Protein AF-0000000079858120 (afdb_homodimer)

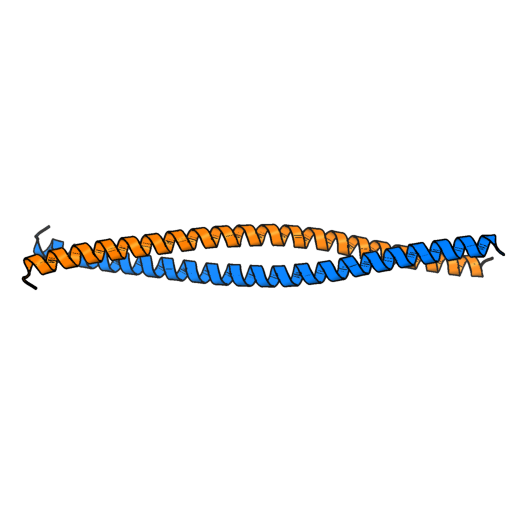Sequence (154 aa):
MLENDNILNGLTSKVNELLNKYDEMCKENERLRNELVSVKAQNEAKSNQIERLEADLKDKNIESDDVIKKIEAVLGKMLENDNILNGLTSKVNELLNKYDEMCKENERLRNELVSVKAQNEAKSNQIERLEADLKDKNIESDDVIKKIEAVLGK

Foldseek 3Di:
DVVVVVVVVVVVVVVVVVVVVVVVVVVVVVVVVVVVVVVVVVVVVVVVVVVVVVVVVVVVVVVVVVVVVVVCVVVVD/DVVVVVVVVVVVVVVVVVVVVVVVVVVVVVVVVVVVVVVVVVVVVVVVVVVVVVVVVVVVVVVVVVVVVVVCVVVVD

Structure (mmCIF, N/CA/C/O backbone):
data_AF-0000000079858120-model_v1
#
loop_
_entity.id
_entity.type
_entity.pdbx_description
1 polymer 'ABC transporter'
#
loop_
_atom_site.group_PDB
_atom_site.id
_atom_site.type_symbol
_atom_site.label_atom_id
_atom_site.label_alt_id
_atom_site.label_comp_id
_atom_site.label_asym_id
_atom_site.label_entity_id
_atom_site.label_seq_id
_atom_site.pdbx_PDB_ins_code
_atom_site.Cartn_x
_atom_site.Cartn_y
_atom_site.Cartn_z
_atom_site.occupancy
_atom_site.B_iso_or_equiv
_atom_site.auth_seq_id
_atom_site.auth_comp_id
_atom_site.auth_asym_id
_atom_site.auth_atom_id
_atom_site.pdbx_PDB_model_num
ATOM 1 N N . MET A 1 1 ? 1.306 -57.719 -20.203 1 60.94 1 MET A N 1
ATOM 2 C CA . MET A 1 1 ? 0.08 -57 -19.906 1 60.94 1 MET A CA 1
ATOM 3 C C . MET A 1 1 ? 0.164 -56.312 -18.547 1 60.94 1 MET A C 1
ATOM 5 O O . MET A 1 1 ? -0.113 -55.094 -18.438 1 60.94 1 MET A O 1
ATOM 9 N N . LEU A 1 2 ? 0.708 -57 -17.516 1 69.62 2 LEU A N 1
ATOM 10 C CA . LEU A 1 2 ? 0.817 -56.5 -16.156 1 69.62 2 LEU A CA 1
ATOM 11 C C . LEU A 1 2 ? 1.847 -55.375 -16.078 1 69.62 2 LEU A C 1
ATOM 13 O O . LEU A 1 2 ? 1.619 -54.375 -15.398 1 69.62 2 LEU A O 1
ATOM 17 N N . GLU A 1 3 ? 2.9 -55.5 -16.875 1 72.44 3 GLU A N 1
ATOM 18 C CA . GLU A 1 3 ? 3.971 -54.5 -16.859 1 72.44 3 GLU A CA 1
ATOM 19 C C . GLU A 1 3 ? 3.514 -53.188 -17.469 1 72.44 3 GLU A C 1
ATOM 21 O O . GLU A 1 3 ? 3.844 -52.094 -16.953 1 72.44 3 GLU A O 1
ATOM 26 N N . ASN A 1 4 ? 2.596 -53.406 -18.422 1 75.69 4 ASN A N 1
ATOM 27 C CA . ASN A 1 4 ? 2.057 -52.219 -19.094 1 75.69 4 ASN A CA 1
ATOM 28 C C . ASN A 1 4 ? 1.059 -51.5 -18.219 1 75.69 4 ASN A C 1
ATOM 30 O O . ASN A 1 4 ? 1.042 -50.25 -18.188 1 75.69 4 ASN A O 1
ATOM 34 N N . ASP A 1 5 ? 0.453 -52.25 -17.438 1 79.75 5 ASP A N 1
ATOM 35 C CA . ASP A 1 5 ? -0.545 -51.688 -16.547 1 79.75 5 ASP A CA 1
ATOM 36 C C . ASP A 1 5 ? 0.119 -50.875 -15.422 1 79.75 5 ASP A C 1
ATOM 38 O O . ASP A 1 5 ? -0.381 -49.812 -15.023 1 79.75 5 ASP A O 1
ATOM 42 N N . ASN A 1 6 ? 1.278 -51.375 -14.938 1 84.69 6 ASN A N 1
ATOM 43 C CA . ASN A 1 6 ? 2.025 -50.688 -13.883 1 84.69 6 ASN A CA 1
ATOM 44 C C . ASN A 1 6 ? 2.609 -49.375 -14.359 1 84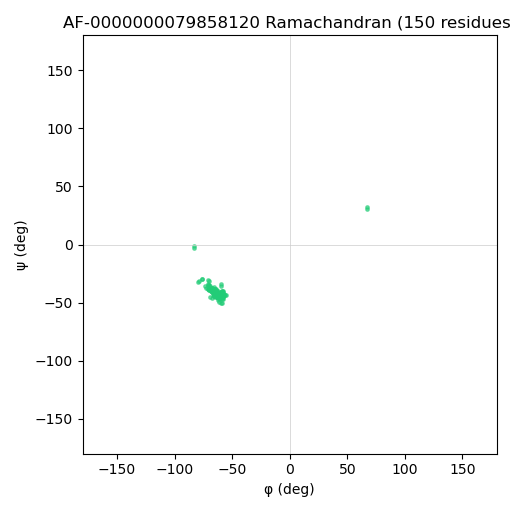.69 6 ASN A C 1
ATOM 46 O O . ASN A 1 6 ? 2.594 -48.375 -13.625 1 84.69 6 ASN A O 1
ATOM 50 N N . ILE A 1 7 ? 3.037 -49.438 -15.625 1 85 7 ILE A N 1
ATOM 51 C CA . ILE A 1 7 ? 3.613 -48.219 -16.219 1 85 7 ILE A CA 1
ATOM 52 C C . ILE A 1 7 ? 2.523 -47.188 -16.422 1 85 7 ILE A C 1
ATOM 54 O O . ILE A 1 7 ? 2.709 -46 -16.094 1 85 7 ILE A O 1
ATOM 58 N N . LEU A 1 8 ? 1.405 -47.656 -16.953 1 85.62 8 LEU A N 1
ATOM 59 C CA . LEU A 1 8 ? 0.283 -46.75 -17.219 1 85.62 8 LEU A CA 1
ATOM 60 C C . LEU A 1 8 ? -0.258 -46.156 -15.93 1 85.62 8 LEU A C 1
ATOM 62 O O . LEU A 1 8 ? -0.59 -44.969 -15.875 1 85.62 8 LEU A O 1
ATOM 66 N N . ASN A 1 9 ? -0.367 -46.969 -14.867 1 89.06 9 ASN A N 1
ATOM 67 C CA . ASN A 1 9 ? -0.813 -46.5 -13.562 1 89.06 9 ASN A CA 1
ATOM 68 C C . ASN A 1 9 ? 0.15 -45.469 -12.977 1 89.06 9 ASN A C 1
ATOM 70 O O . ASN A 1 9 ? -0.279 -44.5 -12.375 1 89.06 9 ASN A O 1
ATOM 74 N N . GLY A 1 10 ? 1.403 -45.781 -13.133 1 92.12 10 GLY A N 1
ATOM 75 C CA . GLY A 1 10 ? 2.42 -44.812 -12.703 1 92.12 10 GLY A CA 1
ATOM 76 C C . GLY A 1 10 ? 2.336 -43.5 -13.422 1 92.12 10 GLY A C 1
ATOM 77 O O . GLY A 1 10 ? 2.389 -42.438 -12.781 1 92.12 10 GLY A O 1
ATOM 78 N N . LEU A 1 11 ? 2.225 -43.562 -14.68 1 90.25 11 LEU A N 1
ATOM 79 C CA . LEU A 1 11 ? 2.08 -42.375 -15.5 1 90.25 11 LEU A CA 1
ATOM 80 C C . LEU A 1 11 ? 0.839 -41.562 -15.094 1 90.25 11 LEU A C 1
ATOM 82 O O . LEU A 1 11 ? 0.908 -40.344 -14.898 1 90.25 11 LEU A O 1
ATOM 86 N N . THR A 1 12 ? -0.287 -42.281 -15.008 1 92.31 12 THR A N 1
ATOM 87 C CA . THR A 1 12 ? -1.548 -41.656 -14.602 1 92.31 12 THR A CA 1
ATOM 88 C C . THR A 1 12 ? -1.401 -40.969 -13.25 1 92.31 12 THR A C 1
ATOM 90 O O . THR A 1 12 ? -1.861 -39.844 -13.078 1 92.31 12 THR A O 1
ATOM 93 N N . SER A 1 13 ? -0.748 -41.594 -12.297 1 96.31 13 SER A N 1
ATOM 94 C CA . SER A 1 13 ? -0.521 -41.031 -10.969 1 96.31 13 SER A CA 1
ATOM 95 C C . SER A 1 13 ? 0.31 -39.75 -11.039 1 96.31 13 SER A C 1
ATOM 97 O O . SER A 1 13 ? -0.016 -38.75 -10.398 1 96.31 13 SER A O 1
ATOM 99 N N . LYS A 1 14 ? 1.365 -39.75 -11.828 1 96.19 14 LYS A N 1
ATOM 100 C CA . LYS A 1 14 ? 2.258 -38.625 -11.969 1 96.19 14 LYS A CA 1
ATOM 101 C C . LYS A 1 14 ? 1.544 -37.438 -12.633 1 96.19 14 LYS A C 1
ATOM 103 O O . LYS A 1 14 ? 1.728 -36.281 -12.227 1 96.19 14 LYS A O 1
ATOM 108 N N . VAL A 1 15 ? 0.732 -37.719 -13.617 1 96.12 15 VAL A N 1
ATOM 109 C CA . VAL A 1 15 ? -0.053 -36.688 -14.297 1 96.12 15 VAL A CA 1
ATOM 110 C C . VAL A 1 15 ? -1.049 -36.094 -13.32 1 96.12 15 VAL A C 1
ATOM 112 O O . VAL A 1 15 ? -1.206 -34.875 -13.273 1 96.12 15 VAL A O 1
ATOM 115 N N . ASN A 1 16 ? -1.724 -36.906 -12.57 1 97.19 16 ASN A N 1
ATOM 116 C CA . ASN A 1 16 ? -2.658 -36.438 -11.555 1 97.19 16 ASN A CA 1
ATOM 117 C C . ASN A 1 16 ? -1.964 -35.531 -10.539 1 97.19 16 ASN A C 1
ATOM 119 O O . ASN A 1 16 ? -2.512 -34.5 -10.141 1 97.19 16 ASN A O 1
ATOM 123 N N . GLU A 1 17 ? -0.743 -35.906 -10.141 1 97.94 17 GLU A N 1
ATOM 124 C CA . GLU A 1 17 ? 0.05 -35.062 -9.234 1 97.94 17 GLU A CA 1
ATOM 125 C C . GLU A 1 17 ? 0.36 -33.719 -9.844 1 97.94 17 GLU A C 1
ATOM 127 O O . GLU A 1 17 ? 0.237 -32.688 -9.172 1 97.94 17 GLU A O 1
ATOM 132 N N . LEU A 1 18 ? 0.756 -33.719 -11.055 1 97.69 18 LEU A N 1
ATOM 133 C CA . LEU A 1 18 ? 1.068 -32.469 -11.766 1 97.69 18 LEU A CA 1
ATOM 134 C C . LEU A 1 18 ? -0.165 -31.578 -11.875 1 97.69 18 LEU A C 1
ATOM 136 O O . LEU A 1 18 ? -0.078 -30.359 -11.688 1 97.69 18 LEU A O 1
ATOM 140 N N . LEU A 1 19 ? -1.295 -32.125 -12.188 1 98.25 19 LEU A N 1
ATOM 141 C CA . LEU A 1 19 ? -2.555 -31.406 -12.289 1 98.25 19 LEU A CA 1
ATOM 142 C C . LEU A 1 19 ? -2.918 -30.766 -10.961 1 98.25 19 LEU A C 1
ATOM 144 O O . LEU A 1 19 ? -3.375 -29.609 -10.922 1 98.25 19 LEU A O 1
ATOM 148 N N . ASN A 1 20 ? -2.727 -31.484 -9.914 1 98.31 20 ASN A N 1
ATOM 149 C CA . ASN A 1 20 ? -2.992 -30.953 -8.578 1 98.31 20 ASN A CA 1
ATOM 150 C C . ASN A 1 20 ? -2.08 -29.781 -8.258 1 98.31 20 ASN A C 1
ATOM 152 O O . ASN A 1 20 ? -2.537 -28.75 -7.734 1 98.31 20 ASN A O 1
ATOM 156 N N . LYS A 1 21 ? -0.835 -29.938 -8.594 1 98.12 21 LYS A N 1
ATOM 157 C CA . LYS A 1 21 ? 0.127 -28.859 -8.359 1 98.12 21 LYS A CA 1
ATOM 158 C C . LYS A 1 21 ? -0.225 -27.625 -9.18 1 98.12 21 LYS A C 1
ATOM 160 O O . LYS A 1 21 ? -0.141 -26.5 -8.68 1 98.12 21 LYS A O 1
ATOM 165 N N . TYR A 1 22 ? -0.602 -27.891 -10.328 1 98.25 22 TYR A N 1
ATOM 166 C CA . TYR A 1 22 ? -1.021 -26.797 -11.195 1 98.25 22 TYR A CA 1
ATOM 167 C C . TYR A 1 22 ? -2.236 -26.078 -10.625 1 98.25 22 TYR A C 1
ATOM 169 O O . TYR A 1 22 ? -2.27 -24.844 -10.57 1 98.25 22 TYR A O 1
ATOM 177 N N . ASP A 1 23 ? -3.193 -26.828 -10.234 1 98.31 23 ASP A N 1
ATOM 178 C CA . ASP A 1 23 ? -4.398 -26.266 -9.625 1 98.31 23 ASP A CA 1
ATOM 179 C C . ASP A 1 23 ? -4.059 -25.438 -8.391 1 98.31 23 ASP A C 1
ATOM 181 O O . ASP A 1 23 ? -4.605 -24.344 -8.195 1 98.31 23 ASP A O 1
ATOM 185 N N . GLU A 1 24 ? -3.16 -25.938 -7.566 1 98.25 24 GLU A N 1
ATOM 186 C CA . GLU A 1 24 ? -2.703 -25.219 -6.383 1 98.25 24 GLU A CA 1
ATOM 187 C C . GLU A 1 24 ? -2.07 -23.875 -6.762 1 98.25 24 GLU A C 1
ATOM 189 O O . GLU A 1 24 ? -2.316 -22.859 -6.109 1 98.25 24 GLU A O 1
ATOM 194 N N . MET A 1 25 ? -1.306 -23.891 -7.816 1 98.19 25 MET A N 1
ATOM 195 C CA . MET A 1 25 ? -0.65 -22.672 -8.281 1 98.19 25 MET A CA 1
ATOM 196 C C . MET A 1 25 ? -1.674 -21.656 -8.805 1 98.19 25 MET A C 1
ATOM 198 O O . MET A 1 25 ? -1.533 -20.453 -8.594 1 98.19 25 MET A O 1
ATOM 202 N N . CYS A 1 26 ? -2.674 -22.156 -9.453 1 98.44 26 CYS A N 1
ATOM 203 C CA . CYS A 1 26 ? -3.744 -21.312 -9.945 1 98.44 26 CYS A CA 1
ATOM 204 C C . CYS A 1 26 ? -4.48 -20.625 -8.797 1 98.44 26 CYS A C 1
ATOM 206 O O . CYS A 1 26 ? -4.723 -19.422 -8.836 1 98.44 26 CYS A O 1
ATOM 208 N N . LYS A 1 27 ? -4.75 -21.375 -7.785 1 98.56 27 LYS A N 1
ATOM 209 C CA . LYS A 1 27 ? -5.441 -20.844 -6.617 1 98.56 27 LYS A CA 1
ATOM 210 C C . LYS A 1 27 ? -4.586 -19.812 -5.898 1 98.56 27 LYS A C 1
ATOM 212 O O . LYS A 1 27 ? -5.086 -18.766 -5.488 1 98.56 27 LYS A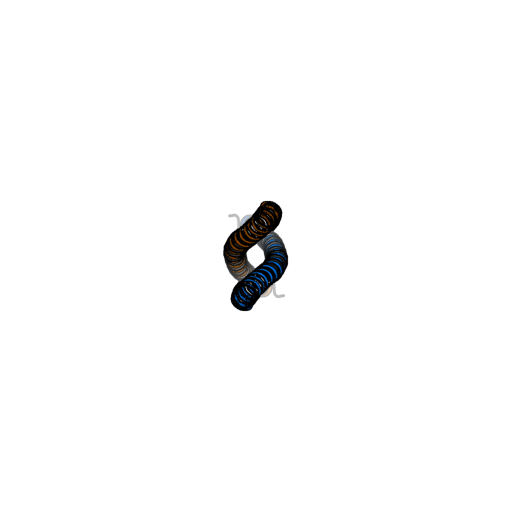 O 1
ATOM 217 N N . GLU A 1 28 ? -3.328 -20.141 -5.793 1 98.5 28 GLU A N 1
ATOM 218 C CA . GLU A 1 28 ? -2.404 -19.219 -5.152 1 98.5 28 GLU A CA 1
ATOM 219 C C . GLU A 1 28 ? -2.27 -17.922 -5.961 1 98.5 28 GLU A C 1
ATOM 221 O O . GLU A 1 28 ? -2.248 -16.828 -5.395 1 98.5 28 GLU A O 1
ATOM 226 N N . ASN A 1 29 ? -2.193 -18.125 -7.191 1 98.5 29 ASN A N 1
ATOM 227 C CA . ASN A 1 29 ? -2.135 -16.984 -8.094 1 98.5 29 ASN A CA 1
ATOM 228 C C . ASN A 1 29 ? -3.35 -16.078 -7.934 1 98.5 29 ASN A C 1
ATOM 230 O O . ASN A 1 29 ? -3.211 -14.852 -7.844 1 98.5 29 ASN A O 1
ATOM 234 N N . GLU A 1 30 ? -4.461 -16.625 -7.867 1 98.44 30 GLU A N 1
ATOM 235 C CA . GLU A 1 30 ? -5.695 -15.875 -7.676 1 98.44 30 GLU A CA 1
ATOM 236 C C . GLU A 1 30 ? -5.711 -15.172 -6.32 1 98.44 30 GLU A C 1
ATOM 238 O O . GLU A 1 30 ? -6.125 -14.016 -6.223 1 98.44 30 GLU A O 1
ATOM 243 N N . ARG A 1 31 ? -5.289 -15.82 -5.301 1 98.75 31 ARG A N 1
ATOM 244 C CA . ARG A 1 31 ? -5.203 -15.25 -3.959 1 98.75 31 ARG A CA 1
ATOM 245 C C . ARG A 1 31 ? -4.258 -14.055 -3.932 1 98.75 31 ARG A C 1
ATOM 247 O O . ARG A 1 31 ? -4.598 -13 -3.4 1 98.75 31 ARG A O 1
ATOM 254 N N . LEU A 1 32 ? -3.111 -14.18 -4.531 1 98.69 32 LEU A N 1
ATOM 255 C CA . LEU A 1 32 ? -2.098 -13.133 -4.574 1 98.69 32 LEU A CA 1
ATOM 256 C C . LEU A 1 32 ? -2.6 -11.922 -5.352 1 98.69 32 LEU A C 1
ATOM 258 O O . LEU A 1 32 ? -2.385 -10.781 -4.938 1 98.69 32 LEU A O 1
ATOM 262 N N . ARG A 1 33 ? -3.244 -12.219 -6.449 1 98.81 33 ARG A N 1
ATOM 263 C CA . ARG A 1 33 ? -3.799 -11.133 -7.25 1 98.81 33 ARG A CA 1
ATOM 264 C C . ARG A 1 33 ? -4.824 -10.328 -6.453 1 98.81 33 ARG A C 1
ATOM 266 O O . ARG A 1 33 ? -4.797 -9.102 -6.461 1 98.81 33 ARG A O 1
ATOM 273 N N . ASN A 1 34 ? -5.695 -11.008 -5.742 1 98.75 34 ASN A N 1
ATOM 274 C CA . ASN A 1 34 ? -6.715 -10.359 -4.926 1 98.75 34 ASN A CA 1
ATOM 275 C C . ASN A 1 34 ? -6.098 -9.539 -3.799 1 98.75 34 ASN A C 1
ATOM 277 O O . ASN A 1 34 ? -6.512 -8.406 -3.549 1 98.75 34 ASN A O 1
ATOM 281 N N . GLU A 1 35 ? -5.133 -10.086 -3.189 1 98.81 35 GLU A N 1
ATOM 282 C CA . GLU A 1 35 ? -4.445 -9.367 -2.119 1 98.81 35 GLU A CA 1
ATOM 283 C C . GLU A 1 35 ? -3.713 -8.141 -2.656 1 98.81 35 GLU A C 1
ATOM 285 O O . GLU A 1 35 ? -3.754 -7.07 -2.045 1 98.81 35 GLU A O 1
ATOM 290 N N . LEU A 1 36 ? -3.07 -8.32 -3.752 1 98.81 36 LEU A N 1
ATOM 291 C CA . LEU A 1 36 ? -2.342 -7.223 -4.383 1 98.81 36 LEU A CA 1
ATOM 292 C C . LEU A 1 36 ? -3.279 -6.066 -4.715 1 98.81 36 LEU A C 1
ATOM 294 O O . LEU A 1 36 ? -2.955 -4.902 -4.461 1 98.81 36 LEU A O 1
ATOM 298 N N . VAL A 1 37 ? -4.406 -6.406 -5.277 1 98.75 37 VAL A N 1
ATOM 299 C CA . VAL A 1 37 ? -5.406 -5.395 -5.598 1 98.75 37 VAL A CA 1
ATOM 300 C C . VAL A 1 37 ? -5.812 -4.645 -4.332 1 98.75 37 VAL A C 1
ATOM 302 O O . VAL A 1 37 ? -5.875 -3.412 -4.324 1 98.75 37 VAL A O 1
ATOM 305 N N . SER A 1 38 ? -6.043 -5.359 -3.271 1 98.75 38 SER A N 1
ATOM 306 C CA . SER A 1 38 ? -6.445 -4.766 -2.002 1 98.75 38 SER A CA 1
ATOM 307 C C . SER A 1 38 ? -5.355 -3.857 -1.442 1 98.75 38 SER A C 1
ATOM 309 O O . SER A 1 38 ? -5.637 -2.734 -1.017 1 98.75 38 SER A O 1
ATOM 311 N N . VAL A 1 39 ? -4.164 -4.266 -1.46 1 98.81 39 VAL A N 1
ATOM 312 C CA . VAL A 1 39 ? -3.057 -3.51 -0.888 1 98.81 39 VAL A CA 1
ATOM 313 C C . VAL A 1 39 ? -2.773 -2.279 -1.746 1 98.81 39 VAL A C 1
ATOM 315 O O . VAL A 1 39 ? -2.445 -1.211 -1.222 1 98.81 39 VAL A O 1
ATOM 318 N N . LYS A 1 40 ? -2.936 -2.371 -3.006 1 98.88 40 LYS A N 1
ATOM 319 C CA . LYS A 1 40 ? -2.785 -1.22 -3.893 1 98.88 40 LYS A CA 1
ATOM 320 C C . LYS A 1 40 ? -3.863 -0.174 -3.623 1 98.88 40 LYS A C 1
ATOM 322 O O . LYS A 1 40 ? -3.588 1.028 -3.643 1 98.88 40 LYS A O 1
ATOM 327 N N . ALA A 1 41 ? -5.066 -0.597 -3.375 1 98.81 41 ALA A N 1
ATOM 328 C CA . ALA A 1 41 ? -6.16 0.311 -3.033 1 98.81 41 ALA A CA 1
ATOM 329 C C . ALA A 1 41 ? -5.871 1.048 -1.729 1 98.81 41 ALA A C 1
ATOM 331 O O . ALA A 1 41 ? -6.098 2.256 -1.629 1 98.81 41 ALA A O 1
ATOM 332 N N . GLN A 1 42 ? -5.371 0.331 -0.766 1 98.81 42 GLN A N 1
ATOM 333 C CA . GLN A 1 42 ? -4.973 0.935 0.502 1 98.81 42 GLN A CA 1
ATOM 334 C C . GLN A 1 42 ? -3.848 1.945 0.302 1 98.81 42 GLN A C 1
ATOM 336 O O . GLN A 1 42 ? -3.863 3.025 0.895 1 98.81 42 GLN A O 1
ATOM 341 N N . ASN A 1 43 ? -2.914 1.541 -0.489 1 98.81 43 ASN A N 1
ATOM 342 C CA . ASN A 1 43 ? -1.787 2.412 -0.812 1 98.81 43 ASN A CA 1
ATOM 343 C C . ASN A 1 43 ? -2.254 3.723 -1.437 1 98.81 43 ASN A C 1
ATOM 345 O O . ASN A 1 43 ? -1.771 4.797 -1.071 1 98.81 43 ASN A O 1
ATOM 349 N N . GLU A 1 44 ? -3.168 3.635 -2.309 1 98.88 44 GLU A N 1
ATOM 350 C CA . GLU A 1 44 ? -3.738 4.812 -2.951 1 98.88 44 GLU A CA 1
ATOM 351 C C . GLU A 1 44 ? -4.504 5.672 -1.948 1 98.88 44 GLU A C 1
ATOM 353 O O . GLU A 1 44 ? -4.387 6.898 -1.957 1 98.88 44 GLU A O 1
ATOM 358 N N . ALA A 1 45 ? -5.305 5.094 -1.095 1 98.81 45 ALA A N 1
ATOM 359 C CA . ALA A 1 45 ? -6.043 5.801 -0.052 1 98.81 45 ALA A CA 1
ATOM 360 C C . ALA A 1 45 ? -5.094 6.555 0.877 1 98.81 45 ALA A C 1
ATOM 362 O O . ALA A 1 45 ? -5.352 7.703 1.236 1 98.81 45 ALA A O 1
ATOM 363 N N . LYS A 1 46 ? -4.016 5.93 1.181 1 98.88 46 LYS A N 1
ATOM 364 C CA . LYS A 1 46 ? -3.045 6.562 2.066 1 98.88 46 LYS A CA 1
ATOM 365 C C . LYS A 1 46 ? -2.342 7.727 1.37 1 98.88 46 LYS A C 1
ATOM 367 O O . LYS A 1 46 ? -2.051 8.75 1.995 1 98.88 46 LYS A O 1
ATOM 372 N N . SER A 1 47 ? -2.055 7.527 0.106 1 98.88 47 SER A N 1
ATOM 373 C CA . SER A 1 47 ? -1.509 8.633 -0.673 1 98.88 47 SER A CA 1
ATOM 374 C C . SER A 1 47 ? -2.439 9.844 -0.643 1 98.88 47 SER A C 1
ATOM 376 O O . SER A 1 47 ? -1.989 10.977 -0.458 1 98.88 47 SER A O 1
ATOM 378 N N . ASN A 1 48 ? -3.723 9.648 -0.795 1 98.88 48 ASN A N 1
ATOM 379 C CA . ASN A 1 48 ? -4.719 10.711 -0.745 1 98.88 48 ASN A CA 1
ATOM 380 C C . ASN A 1 48 ? -4.766 11.367 0.631 1 98.88 48 ASN A C 1
ATOM 382 O O . ASN A 1 48 ? -4.871 12.594 0.736 1 98.88 48 ASN A O 1
ATOM 386 N N . GLN A 1 49 ? -4.684 10.578 1.615 1 98.81 49 GLN A N 1
ATOM 387 C CA . GLN A 1 49 ? -4.668 11.094 2.979 1 98.81 49 GLN A CA 1
ATOM 388 C C . GLN A 1 49 ? -3.439 11.969 3.221 1 98.81 49 GLN A C 1
ATOM 390 O O . GLN A 1 49 ? -3.539 13.023 3.846 1 98.81 49 GLN A O 1
ATOM 395 N N . ILE A 1 50 ? -2.291 11.594 2.805 1 98.88 50 ILE A N 1
ATOM 396 C CA . ILE A 1 50 ? -1.044 12.336 2.941 1 98.88 50 ILE A CA 1
ATOM 397 C C . ILE A 1 50 ? -1.176 13.695 2.256 1 98.88 50 ILE A C 1
ATOM 399 O O . ILE A 1 50 ? -0.81 14.727 2.828 1 98.88 50 ILE A O 1
ATOM 403 N N . GLU A 1 51 ? -1.7 13.609 1.074 1 98.81 51 GLU A N 1
ATOM 404 C CA . GLU A 1 51 ? -1.899 14.852 0.338 1 98.81 51 GLU A CA 1
ATOM 405 C C . GLU A 1 51 ? -2.799 15.812 1.109 1 98.81 51 GLU A C 1
ATOM 407 O O . GLU A 1 51 ? -2.521 17.016 1.179 1 98.81 51 GLU A O 1
ATOM 412 N N . ARG A 1 52 ? -3.871 15.344 1.713 1 98.75 52 ARG A N 1
ATOM 413 C CA . ARG A 1 52 ? -4.793 16.156 2.502 1 98.75 52 ARG A CA 1
ATOM 414 C C . ARG A 1 52 ? -4.105 16.719 3.734 1 98.75 52 ARG A C 1
ATOM 416 O O . ARG A 1 52 ? -4.258 17.906 4.043 1 98.75 52 ARG A O 1
ATOM 423 N N . LEU A 1 53 ? -3.371 15.922 4.391 1 98.56 53 LEU A N 1
ATOM 424 C CA . LEU A 1 53 ? -2.664 16.359 5.594 1 98.56 53 LEU A CA 1
ATOM 425 C C . LEU A 1 53 ? -1.626 17.422 5.262 1 98.56 53 LEU A C 1
ATOM 427 O O . LEU A 1 53 ? -1.466 18.391 6.004 1 98.56 53 LEU A O 1
ATOM 431 N N . GLU A 1 54 ? -0.956 17.266 4.172 1 98.69 54 GLU A N 1
ATOM 432 C CA . GLU A 1 54 ? 0.036 18.25 3.732 1 98.69 54 GLU A CA 1
ATOM 433 C C . GLU A 1 54 ? -0.621 19.578 3.373 1 98.69 54 GLU A C 1
ATOM 435 O O . GLU A 1 54 ? -0.09 20.641 3.691 1 98.69 54 GLU A O 1
ATOM 440 N N . ALA A 1 55 ? -1.755 19.484 2.746 1 98.44 55 ALA A N 1
ATOM 441 C CA . ALA A 1 55 ? -2.504 20.688 2.412 1 98.44 55 ALA A CA 1
ATOM 442 C C . ALA A 1 55 ? -2.973 21.406 3.672 1 98.44 55 ALA A C 1
ATOM 444 O O . ALA A 1 55 ? -2.871 22.641 3.77 1 98.44 55 ALA A O 1
ATOM 445 N N . ASP A 1 56 ? -3.455 20.641 4.617 1 97.12 56 ASP A N 1
ATOM 446 C CA . ASP A 1 56 ? -3.889 21.188 5.895 1 97.12 56 ASP A CA 1
ATOM 447 C C . ASP A 1 56 ? -2.732 21.875 6.617 1 97.12 56 ASP A C 1
ATOM 449 O O . ASP A 1 56 ? -2.893 22.984 7.152 1 97.12 56 ASP A O 1
ATOM 453 N N . LEU A 1 57 ? -1.624 21.297 6.586 1 96.38 57 LEU A N 1
ATOM 454 C CA . LEU A 1 57 ? -0.435 21.844 7.23 1 96.38 57 LEU A CA 1
ATOM 455 C C . LEU A 1 57 ? 0.009 23.141 6.539 1 96.38 57 LEU A C 1
ATOM 457 O O . LEU A 1 57 ? 0.348 24.109 7.207 1 96.38 57 LEU A O 1
ATOM 461 N N . LYS A 1 58 ? -0.045 23.062 5.27 1 97.12 58 LYS A N 1
ATOM 462 C CA . LYS A 1 58 ? 0.32 24.234 4.492 1 97.12 58 LYS A CA 1
ATOM 463 C C . LYS A 1 58 ? -0.629 25.406 4.777 1 97.12 58 LYS A C 1
ATOM 465 O O . LYS A 1 58 ? -0.189 26.531 4.98 1 97.12 58 LYS A O 1
ATOM 470 N N . ASP A 1 59 ? -1.916 25.172 4.832 1 95.31 59 ASP A N 1
ATOM 471 C CA . ASP A 1 59 ? -2.93 26.188 5.102 1 95.31 59 ASP A CA 1
ATOM 472 C C . ASP A 1 59 ? -2.748 26.797 6.496 1 95.31 59 ASP A C 1
ATOM 474 O O . ASP A 1 59 ? -2.846 28 6.676 1 95.31 59 ASP A O 1
ATOM 478 N N . LYS A 1 60 ? -2.428 25.938 7.426 1 92.06 60 LYS A N 1
ATOM 479 C CA . LYS A 1 60 ? -2.186 26.391 8.789 1 92.06 60 LYS A CA 1
ATOM 480 C C . LYS A 1 60 ? -0.953 27.281 8.859 1 92.06 60 LYS A C 1
ATOM 482 O O . LYS A 1 60 ? -0.941 28.281 9.594 1 92.06 60 LYS A O 1
ATOM 487 N N . ASN A 1 61 ? 0.042 26.953 8.109 1 94.5 61 ASN A N 1
ATOM 488 C CA . ASN A 1 61 ? 1.255 27.766 8.062 1 94.5 61 ASN A CA 1
ATOM 489 C C . ASN A 1 61 ? 0.996 29.141 7.438 1 94.5 61 ASN A C 1
ATOM 491 O O . ASN A 1 61 ? 1.493 30.156 7.922 1 94.5 61 ASN A O 1
ATOM 495 N N . ILE A 1 62 ? 0.192 29.156 6.402 1 96.38 62 ILE A N 1
ATOM 496 C CA . ILE A 1 62 ? -0.157 30.406 5.73 1 96.38 62 ILE A CA 1
ATOM 497 C C . ILE A 1 62 ? -0.957 31.297 6.68 1 96.38 62 ILE A C 1
ATOM 499 O O . ILE A 1 62 ? -0.675 32.5 6.805 1 96.38 62 ILE A O 1
ATOM 503 N N . GLU A 1 63 ? -1.885 30.719 7.422 1 92.31 63 GLU A N 1
ATOM 504 C CA . GLU A 1 63 ? -2.693 31.453 8.391 1 92.31 63 GLU A CA 1
ATOM 5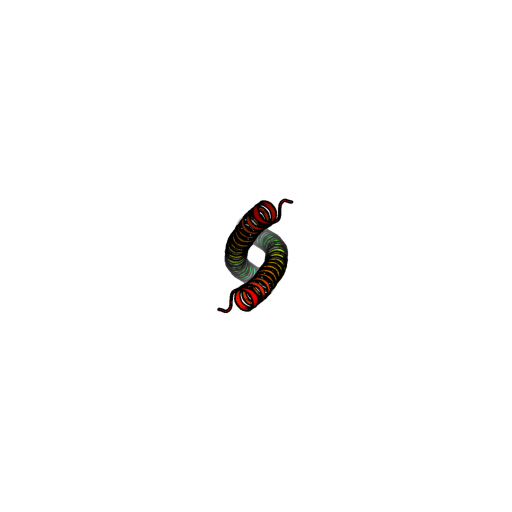05 C C . GLU A 1 63 ? -1.83 32.031 9.508 1 92.31 63 GLU A C 1
ATOM 507 O O . GLU A 1 63 ? -1.988 33.188 9.883 1 92.31 63 GLU A O 1
ATOM 512 N N . SER A 1 64 ? -0.905 31.234 9.969 1 91.12 64 SER A N 1
ATOM 513 C CA . SER A 1 64 ? 0 31.672 11.023 1 91.12 64 SER A CA 1
ATOM 514 C C . SER A 1 64 ? 0.885 32.812 10.547 1 91.12 64 SER A C 1
ATOM 516 O O . SER A 1 64 ? 1.087 33.781 11.273 1 91.12 64 SER A O 1
ATOM 518 N N . ASP A 1 65 ? 1.312 32.688 9.352 1 94.94 65 ASP A N 1
ATOM 519 C CA . ASP A 1 65 ? 2.162 33.719 8.773 1 94.94 65 ASP A CA 1
ATOM 520 C C . ASP A 1 65 ? 1.4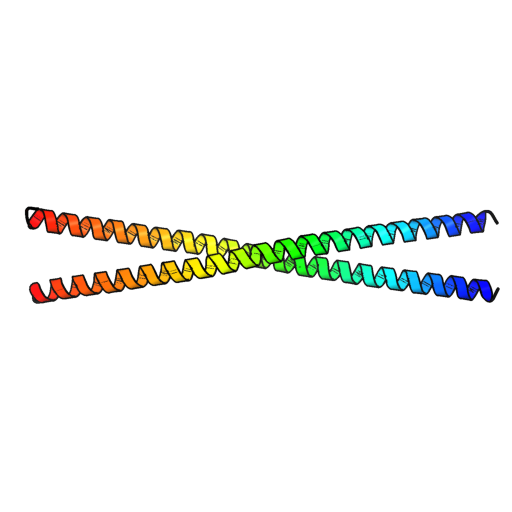02 35.062 8.633 1 94.94 65 ASP A C 1
ATOM 522 O O . ASP A 1 65 ? 1.95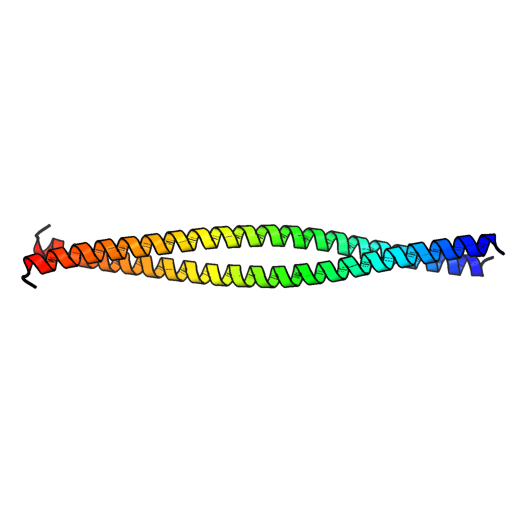3 36.125 8.891 1 94.94 65 ASP A O 1
ATOM 526 N N . ASP A 1 66 ? 0.141 35 8.281 1 95.31 66 ASP A N 1
ATOM 527 C CA . ASP A 1 66 ? -0.7 36.156 8.133 1 95.31 66 ASP A CA 1
ATOM 528 C C . ASP A 1 66 ? -0.928 36.844 9.477 1 95.31 66 ASP A C 1
ATOM 530 O O . ASP A 1 66 ? -0.872 38.094 9.562 1 95.31 66 ASP A O 1
ATOM 534 N N . VAL A 1 67 ? -1.104 36.094 10.484 1 91 67 VAL A N 1
ATOM 535 C CA . VAL A 1 67 ? -1.306 36.625 11.836 1 91 67 VAL A CA 1
ATOM 536 C C . VAL A 1 67 ? -0.024 37.281 12.328 1 91 67 VAL A C 1
ATOM 538 O O . VAL A 1 67 ? -0.066 38.375 12.891 1 91 67 VAL A O 1
ATOM 541 N N . ILE A 1 68 ? 1.104 36.656 12.016 1 93.06 68 ILE A N 1
ATOM 542 C CA . ILE A 1 68 ? 2.4 37.188 12.422 1 93.06 68 ILE A CA 1
ATOM 543 C C . ILE A 1 68 ? 2.641 38.531 11.75 1 93.06 68 ILE A C 1
ATOM 545 O O . ILE A 1 68 ? 3.033 39.5 12.398 1 93.06 68 ILE A O 1
ATOM 549 N N . LYS A 1 69 ? 2.262 38.688 10.508 1 95.44 69 LYS A N 1
ATOM 550 C CA . LYS A 1 69 ? 2.443 39.906 9.75 1 95.44 69 LYS A CA 1
ATOM 551 C C . LYS A 1 69 ? 1.574 41.031 10.32 1 95.44 69 LYS A C 1
ATOM 553 O O . LYS A 1 69 ? 2.016 42.188 10.414 1 95.44 69 LYS A O 1
ATOM 558 N N . LYS A 1 70 ? 0.417 40.719 10.727 1 92.75 70 LYS A N 1
ATOM 559 C CA . LYS A 1 70 ? -0.505 41.688 11.312 1 92.75 70 LYS A CA 1
ATOM 560 C C . LYS A 1 70 ? 0.019 42.219 12.648 1 92.75 70 LYS A C 1
ATOM 562 O O . LYS A 1 70 ? -0.005 43.406 12.906 1 92.75 70 LYS A O 1
ATOM 567 N N . ILE A 1 71 ? 0.58 41.344 13.398 1 90.06 71 ILE A N 1
ATOM 568 C CA . ILE A 1 71 ? 1.128 41.719 14.703 1 90.06 71 ILE A CA 1
ATOM 569 C C . ILE A 1 71 ? 2.375 42.562 14.516 1 90.06 71 ILE A C 1
ATOM 571 O O . ILE A 1 71 ? 2.543 43.594 15.195 1 90.06 71 ILE A O 1
ATOM 575 N N . GLU A 1 72 ? 3.135 42.219 13.562 1 94.81 72 GLU A N 1
ATOM 576 C CA . GLU A 1 72 ? 4.355 42.969 13.281 1 94.81 72 GLU A CA 1
ATOM 577 C C . GLU A 1 72 ? 4.035 44.375 12.781 1 94.81 72 GLU A C 1
ATOM 579 O O . GLU A 1 72 ? 4.715 45.344 13.148 1 94.81 72 GLU A O 1
ATOM 584 N N . ALA A 1 73 ? 3.043 44.438 11.961 1 92.94 73 ALA A N 1
ATOM 585 C CA . ALA A 1 73 ? 2.607 45.719 11.438 1 92.94 73 ALA A CA 1
ATOM 586 C C . ALA A 1 73 ? 2.176 46.656 12.562 1 92.94 73 ALA A C 1
ATOM 588 O O . ALA A 1 73 ? 2.457 47.844 12.531 1 92.94 73 ALA A O 1
ATOM 589 N N . VAL A 1 74 ? 1.574 46.156 13.609 1 89.44 74 VAL A N 1
ATOM 590 C CA . VAL A 1 74 ? 1.1 46.938 14.75 1 89.44 74 VAL A CA 1
ATOM 591 C C . VAL A 1 74 ? 2.275 47.281 15.656 1 89.44 74 VAL A C 1
ATOM 593 O O . VAL A 1 74 ? 2.328 48.375 16.203 1 89.44 74 VAL A O 1
ATOM 596 N N . LEU A 1 75 ? 3.221 46.344 15.641 1 91.06 75 LEU A N 1
ATOM 597 C CA . LEU A 1 75 ? 4.375 46.5 16.516 1 91.06 75 LEU A CA 1
ATOM 598 C C . LEU A 1 75 ? 5.418 47.406 15.859 1 91.06 75 LEU A C 1
ATOM 600 O O . LEU A 1 75 ? 6.316 47.906 16.531 1 91.06 75 LEU A O 1
ATOM 604 N N . GLY A 1 76 ? 5.16 47.844 14.711 1 88.38 76 GLY A N 1
ATOM 605 C CA . GLY A 1 76 ? 6.102 48.688 14 1 88.38 76 GLY A CA 1
ATOM 606 C C . GLY A 1 76 ? 7.383 47.969 13.609 1 88.38 76 GLY A C 1
ATOM 607 O O . GLY A 1 76 ? 8.461 48.594 13.609 1 88.38 76 GLY A O 1
ATOM 608 N N . LYS A 1 77 ? 7.27 46.75 13.352 1 73 77 LYS A N 1
ATOM 609 C CA . LYS A 1 77 ? 8.406 45.969 12.883 1 73 77 LYS A CA 1
ATOM 610 C C . LYS A 1 77 ? 8.164 45.469 11.461 1 73 77 LYS A C 1
ATOM 612 O O . LYS A 1 77 ? 7.02 45.25 11.062 1 73 77 LYS A O 1
ATOM 617 N N . MET B 1 1 ? 1.77 -50.969 -33.75 1 61.38 1 MET B N 1
ATOM 618 C CA . MET B 1 1 ? 2.959 -50.219 -33.312 1 61.38 1 MET B CA 1
ATOM 619 C C . MET B 1 1 ? 2.818 -48.75 -33.562 1 61.38 1 MET B C 1
ATOM 621 O O . MET B 1 1 ? 3.055 -47.906 -32.688 1 61.38 1 MET B O 1
ATOM 625 N N . LEU B 1 2 ? 2.283 -48.375 -34.75 1 68.12 2 LEU B N 1
ATOM 626 C CA . LEU B 1 2 ? 2.123 -46.969 -35.188 1 68.12 2 LEU B CA 1
ATOM 627 C C . LEU B 1 2 ? 1.045 -46.281 -34.344 1 68.12 2 LEU B C 1
ATOM 629 O O . LEU B 1 2 ? 1.219 -45.156 -33.938 1 68.12 2 LEU B O 1
ATOM 633 N N . GLU B 1 3 ? 0.024 -47.062 -34 1 72.44 3 GLU B N 1
ATOM 634 C CA . GLU B 1 3 ? -1.091 -46.5 -33.25 1 72.44 3 GLU B CA 1
ATOM 635 C C . GLU B 1 3 ? -0.684 -46.156 -31.812 1 72.44 3 GLU B C 1
ATOM 637 O O . GLU B 1 3 ? -1.069 -45.125 -31.266 1 72.44 3 GLU B O 1
ATOM 642 N N . ASN B 1 4 ? 0.272 -47 -31.375 1 75.88 4 ASN B N 1
ATOM 643 C CA . ASN B 1 4 ? 0.773 -46.812 -30.016 1 75.88 4 ASN B CA 1
ATOM 644 C C . ASN B 1 4 ? 1.719 -45.625 -29.938 1 75.88 4 ASN B C 1
ATOM 646 O O . ASN B 1 4 ? 1.676 -44.875 -28.969 1 75.88 4 ASN B O 1
ATOM 650 N N . ASP B 1 5 ? 2.344 -45.438 -31.047 1 80.19 5 ASP B N 1
ATOM 651 C CA . ASP B 1 5 ? 3.297 -44.344 -31.094 1 80.19 5 ASP B CA 1
ATOM 652 C C . ASP B 1 5 ? 2.576 -43 -31.141 1 80.19 5 ASP B C 1
ATOM 654 O O . ASP B 1 5 ? 3.023 -42 -30.516 1 80.19 5 ASP B O 1
ATOM 658 N N . ASN B 1 6 ? 1.445 -42.969 -31.828 1 84.62 6 ASN B N 1
ATOM 659 C CA . ASN B 1 6 ? 0.649 -41.75 -31.938 1 84.62 6 ASN B CA 1
ATOM 660 C C . ASN B 1 6 ? 0.023 -41.344 -30.609 1 84.62 6 ASN B C 1
ATOM 662 O O . ASN B 1 6 ? -0.016 -40.156 -30.266 1 84.62 6 ASN B O 1
ATOM 666 N N . ILE B 1 7 ? -0.392 -42.406 -29.906 1 85.31 7 ILE B N 1
ATOM 667 C CA . ILE B 1 7 ? -1.006 -42.188 -28.609 1 85.31 7 ILE B CA 1
ATOM 668 C C . ILE B 1 7 ? 0.045 -41.656 -27.625 1 85.31 7 ILE B C 1
ATOM 670 O O . ILE B 1 7 ? -0.196 -40.688 -26.906 1 85.31 7 ILE B O 1
ATOM 674 N N . LEU B 1 8 ? 1.185 -42.344 -27.672 1 85.75 8 LEU B N 1
ATOM 675 C CA . LEU B 1 8 ? 2.273 -41.969 -26.781 1 85.75 8 LEU B CA 1
ATOM 676 C C . LEU B 1 8 ? 2.766 -40.531 -27.078 1 85.75 8 LEU B C 1
ATOM 678 O O . LEU B 1 8 ? 3.039 -39.781 -26.156 1 85.75 8 LEU B O 1
ATOM 682 N N . ASN B 1 9 ? 2.893 -40.188 -28.344 1 89 9 ASN B N 1
ATOM 683 C CA . ASN B 1 9 ? 3.297 -38.844 -28.75 1 89 9 ASN B CA 1
ATOM 684 C C . ASN B 1 9 ? 2.281 -37.781 -28.312 1 89 9 ASN B C 1
ATOM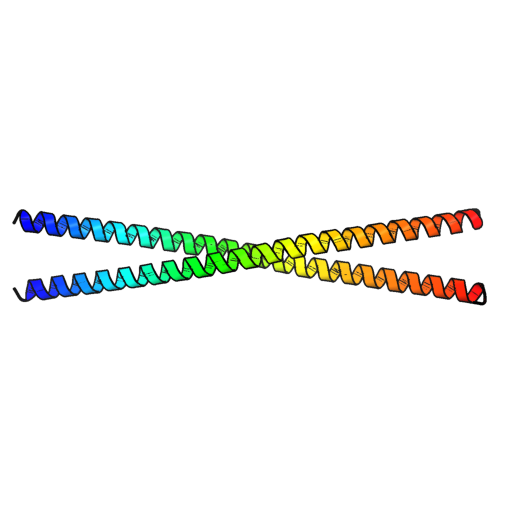 686 O O . ASN B 1 9 ? 2.656 -36.688 -27.891 1 89 9 ASN B O 1
ATOM 690 N N . GLY B 1 10 ? 1.056 -38.156 -28.484 1 92.25 10 GLY B N 1
ATOM 691 C CA . GLY B 1 10 ? -0.007 -37.25 -28.016 1 92.25 10 GLY B CA 1
ATOM 692 C C . GLY B 1 10 ? 0.03 -37.031 -26.516 1 92.25 10 GLY B C 1
ATOM 693 O O . GLY B 1 10 ? -0.083 -35.875 -26.062 1 92.25 10 GLY B O 1
ATOM 694 N N . LEU B 1 11 ? 0.167 -38.062 -25.812 1 90.31 11 LEU B N 1
ATOM 695 C CA . LEU B 1 11 ? 0.276 -38 -24.359 1 90.31 11 LEU B CA 1
ATOM 696 C C . LEU B 1 11 ? 1.475 -37.156 -23.953 1 90.31 11 LEU B C 1
ATOM 698 O O . LEU B 1 11 ? 1.35 -36.25 -23.109 1 90.31 11 LEU B O 1
ATOM 702 N N . THR B 1 12 ? 2.625 -37.469 -24.547 1 92.5 12 THR B N 1
ATOM 703 C CA . THR B 1 12 ? 3.852 -36.719 -24.281 1 92.5 12 THR B CA 1
ATOM 704 C C . THR B 1 12 ? 3.652 -35.219 -24.547 1 92.5 12 THR B C 1
ATOM 706 O O . THR B 1 12 ? 4.059 -34.375 -23.734 1 92.5 12 THR B O 1
ATOM 709 N N . SER B 1 13 ? 3.012 -34.875 -25.625 1 96.31 13 SER B N 1
ATOM 710 C CA . SER B 1 13 ? 2.738 -33.5 -25.984 1 96.31 13 SER B CA 1
ATOM 711 C C . SER B 1 13 ? 1.86 -32.812 -24.938 1 96.31 13 SER B C 1
ATOM 713 O O . SER B 1 13 ? 2.135 -31.672 -24.531 1 96.31 13 SER B O 1
ATOM 715 N N . LYS B 1 14 ? 0.823 -33.469 -24.5 1 96.25 14 LYS B N 1
ATOM 716 C CA . LYS B 1 14 ? -0.112 -32.938 -23.531 1 96.25 14 LYS B CA 1
ATOM 717 C C . LYS B 1 14 ? 0.569 -32.719 -22.172 1 96.25 14 LYS B C 1
ATOM 719 O O . LYS B 1 14 ? 0.331 -31.703 -21.516 1 96.25 14 LYS B O 1
ATOM 724 N N . VAL B 1 15 ? 1.409 -33.656 -21.781 1 96.12 15 VAL B N 1
ATOM 725 C CA . VAL B 1 15 ? 2.168 -33.531 -20.547 1 96.12 15 VAL B CA 1
ATOM 726 C C . VAL B 1 15 ? 3.117 -32.344 -20.625 1 96.12 15 VAL B C 1
ATOM 728 O O . VAL B 1 15 ? 3.227 -31.562 -19.672 1 96.12 15 VAL B O 1
ATOM 731 N N . ASN B 1 16 ? 3.805 -32.219 -21.734 1 97.19 16 ASN B N 1
ATOM 732 C CA . ASN B 1 16 ? 4.699 -31.078 -21.938 1 97.19 16 ASN B CA 1
ATOM 733 C C . ASN B 1 16 ? 3.949 -29.75 -21.844 1 97.19 16 ASN B C 1
ATOM 735 O O . ASN B 1 16 ? 4.449 -28.797 -21.25 1 97.19 16 ASN B O 1
ATOM 739 N N . GLU B 1 17 ? 2.746 -29.703 -22.406 1 98 17 GLU B N 1
ATOM 740 C CA . GLU B 1 17 ? 1.901 -28.516 -22.328 1 98 17 GLU B CA 1
ATOM 741 C C . GLU B 1 17 ? 1.552 -28.188 -20.875 1 98 17 GLU B C 1
ATOM 743 O O . GLU B 1 17 ? 1.623 -27.031 -20.453 1 98 17 GLU B O 1
ATOM 748 N N . LEU B 1 18 ? 1.172 -29.172 -20.141 1 97.75 18 LEU B N 1
ATOM 749 C CA . LEU B 1 18 ? 0.829 -29 -18.734 1 97.75 18 LEU B CA 1
ATOM 750 C C . LEU B 1 18 ? 2.029 -28.5 -17.938 1 97.75 18 LEU B C 1
ATOM 752 O O . LEU B 1 18 ? 1.892 -27.609 -17.094 1 97.75 18 LEU B O 1
ATOM 756 N N . LEU B 1 19 ? 3.184 -29.031 -18.172 1 98.19 19 LEU B N 1
ATOM 757 C CA . LEU B 1 19 ? 4.414 -28.625 -17.516 1 98.19 19 LEU B CA 1
ATOM 758 C C . LEU B 1 19 ? 4.723 -27.156 -17.797 1 98.19 19 LEU B C 1
ATOM 760 O O . LEU B 1 19 ? 5.137 -26.422 -16.906 1 98.19 19 LEU B O 1
ATOM 764 N N . ASN B 1 20 ? 4.543 -26.781 -19.016 1 98.31 20 ASN B N 1
ATOM 765 C CA . ASN B 1 20 ? 4.762 -25.391 -19.391 1 98.31 20 ASN B CA 1
ATOM 766 C C . ASN B 1 20 ? 3.799 -24.453 -18.656 1 98.31 20 ASN B C 1
ATOM 768 O O . ASN B 1 20 ? 4.207 -23.406 -18.156 1 98.31 20 ASN B O 1
ATOM 772 N N . LYS B 1 21 ? 2.562 -24.859 -18.609 1 98.19 21 LYS B N 1
ATOM 773 C CA . LYS B 1 21 ? 1.557 -24.078 -17.906 1 98.19 21 LYS B CA 1
ATOM 774 C C . LYS B 1 21 ? 1.879 -23.953 -16.422 1 98.19 21 LYS B C 1
ATOM 776 O O . LYS B 1 21 ? 1.732 -22.891 -15.828 1 98.19 21 LYS B O 1
ATOM 781 N N . TYR B 1 22 ? 2.293 -25.016 -15.922 1 98.25 22 TYR B N 1
ATOM 782 C CA . TYR B 1 22 ? 2.695 -25.031 -14.523 1 98.25 22 TYR B CA 1
ATOM 783 C C . TYR B 1 22 ? 3.867 -24.078 -14.281 1 98.25 22 TYR B C 1
ATOM 785 O O . TYR B 1 22 ? 3.85 -23.297 -13.336 1 98.25 22 TYR B O 1
ATOM 793 N N . ASP B 1 23 ? 4.848 -24.203 -15.094 1 98.31 23 ASP B N 1
ATOM 794 C CA . ASP B 1 23 ? 6.02 -23.328 -15 1 98.31 23 ASP B CA 1
ATOM 795 C C . ASP B 1 23 ? 5.621 -21.859 -15.109 1 98.31 23 ASP B C 1
ATOM 797 O O . ASP B 1 23 ? 6.121 -21.016 -14.352 1 98.31 23 ASP B O 1
ATOM 801 N N . GLU B 1 24 ? 4.727 -21.531 -16.016 1 98.19 24 GLU B N 1
ATOM 802 C CA . GLU B 1 24 ? 4.219 -20.172 -16.172 1 98.19 24 GLU B CA 1
ATOM 803 C C . GLU B 1 24 ? 3.543 -19.688 -14.891 1 98.19 24 GLU B C 1
ATOM 805 O O . GLU B 1 24 ? 3.746 -18.547 -14.477 1 98.19 24 GLU B O 1
ATOM 810 N N . MET B 1 25 ? 2.801 -20.547 -14.273 1 98.12 25 MET B N 1
ATOM 811 C CA . MET B 1 25 ? 2.111 -20.188 -13.039 1 98.12 25 MET B CA 1
ATOM 812 C C . MET B 1 25 ? 3.105 -19.969 -11.906 1 98.12 25 MET B C 1
ATOM 814 O O . MET B 1 25 ? 2.924 -19.062 -11.086 1 98.12 25 MET B O 1
ATOM 818 N N . CYS B 1 26 ? 4.129 -20.75 -11.875 1 98.38 26 CYS B N 1
ATOM 819 C CA . CYS B 1 26 ? 5.18 -20.578 -10.875 1 98.38 26 CYS B CA 1
ATOM 820 C C . CYS B 1 26 ? 5.859 -19.219 -11.023 1 98.38 26 CYS B C 1
ATOM 822 O O . CYS B 1 26 ? 6.039 -18.5 -10.047 1 98.38 26 CYS B O 1
ATOM 824 N N . LYS B 1 27 ? 6.133 -18.875 -12.227 1 98.56 27 LYS B N 1
ATOM 825 C CA . LYS B 1 27 ? 6.781 -17.594 -12.5 1 98.56 27 LYS B CA 1
ATOM 826 C C . LYS B 1 27 ? 5.867 -16.422 -12.141 1 98.56 27 LYS B C 1
ATOM 828 O O . LYS B 1 27 ? 6.316 -15.438 -11.555 1 98.56 27 LYS B O 1
ATOM 833 N N . GLU B 1 28 ? 4.637 -16.594 -12.5 1 98.5 28 GLU B N 1
ATOM 834 C CA . GLU B 1 28 ? 3.664 -15.562 -12.18 1 98.5 28 GLU B CA 1
ATOM 835 C C . GLU B 1 28 ? 3.486 -15.406 -10.672 1 98.5 28 GLU B C 1
ATOM 837 O O . GLU B 1 28 ? 3.414 -14.289 -10.164 1 98.5 28 GLU B O 1
ATOM 842 N N . ASN B 1 29 ? 3.439 -16.516 -10.055 1 98.62 29 ASN B N 1
ATOM 843 C CA . ASN B 1 29 ? 3.355 -16.5 -8.594 1 98.62 29 ASN B CA 1
ATOM 844 C C . ASN B 1 29 ? 4.547 -15.781 -7.969 1 98.62 29 ASN B C 1
ATOM 846 O O . ASN B 1 29 ? 4.379 -14.969 -7.059 1 98.62 29 ASN B O 1
ATOM 850 N N . GLU B 1 30 ? 5.652 -16.047 -8.445 1 98.44 30 GLU B N 1
ATOM 851 C CA . GLU B 1 30 ? 6.855 -15.391 -7.945 1 98.44 30 GLU B CA 1
ATOM 852 C C . GLU B 1 30 ? 6.824 -13.891 -8.211 1 98.44 30 GLU B C 1
ATOM 854 O O . GLU B 1 30 ? 7.188 -13.094 -7.34 1 98.44 30 GLU B O 1
ATOM 859 N N . ARG B 1 31 ? 6.406 -13.484 -9.359 1 98.75 31 ARG B N 1
ATOM 860 C CA . ARG B 1 31 ? 6.273 -12.078 -9.719 1 98.75 31 ARG B CA 1
ATOM 861 C C . ARG B 1 31 ? 5.277 -11.367 -8.805 1 98.75 31 ARG B C 1
ATOM 863 O O . ARG B 1 31 ? 5.566 -10.289 -8.281 1 98.75 31 ARG B O 1
ATOM 870 N N . LEU B 1 32 ? 4.145 -11.961 -8.562 1 98.75 32 LEU B N 1
ATOM 871 C CA . LEU B 1 32 ? 3.088 -11.398 -7.73 1 98.75 32 LEU B CA 1
ATOM 872 C C . LEU B 1 32 ? 3.551 -11.258 -6.285 1 98.75 32 LEU B C 1
ATOM 874 O O . LEU B 1 32 ? 3.277 -10.25 -5.633 1 98.75 32 LEU B O 1
ATOM 878 N N . ARG B 1 33 ? 4.234 -12.281 -5.832 1 98.81 33 ARG B N 1
ATOM 879 C CA . ARG B 1 33 ? 4.758 -12.234 -4.469 1 98.81 33 ARG B CA 1
ATOM 880 C C . ARG B 1 33 ? 5.734 -11.078 -4.297 1 98.81 33 ARG B C 1
ATOM 882 O O . ARG B 1 33 ? 5.66 -10.344 -3.312 1 98.81 33 ARG B O 1
ATOM 889 N N . ASN B 1 34 ? 6.617 -10.898 -5.262 1 98.75 34 ASN B N 1
ATOM 890 C CA . ASN B 1 34 ? 7.594 -9.812 -5.219 1 98.75 34 ASN B CA 1
ATOM 891 C C . ASN B 1 34 ? 6.918 -8.445 -5.266 1 98.75 34 ASN B C 1
ATOM 893 O O . ASN B 1 34 ? 7.281 -7.547 -4.508 1 98.75 34 ASN B O 1
ATOM 897 N N . GLU B 1 35 ? 5.969 -8.336 -6.086 1 98.81 35 GLU B N 1
ATOM 898 C CA . GLU B 1 35 ? 5.227 -7.078 -6.18 1 98.81 35 GLU B CA 1
ATOM 899 C C . GLU B 1 35 ? 4.457 -6.797 -4.895 1 98.81 35 GLU B C 1
ATOM 901 O O . GLU B 1 35 ? 4.438 -5.66 -4.414 1 98.81 35 GLU B O 1
ATOM 906 N N . LEU B 1 36 ? 3.842 -7.797 -4.383 1 98.81 36 LEU B N 1
ATOM 907 C CA . LEU B 1 36 ? 3.082 -7.672 -3.143 1 98.81 36 LEU B CA 1
ATOM 908 C C . LEU B 1 36 ? 3.977 -7.199 -2.002 1 98.81 36 LEU B C 1
ATOM 910 O O . LEU B 1 36 ? 3.596 -6.312 -1.236 1 98.81 36 LEU B O 1
ATOM 914 N N . VAL B 1 37 ? 5.133 -7.793 -1.915 1 98.75 37 VAL B N 1
ATOM 915 C CA . VAL B 1 37 ? 6.098 -7.395 -0.895 1 98.75 37 VAL B CA 1
ATOM 916 C C . VAL B 1 37 ? 6.441 -5.914 -1.058 1 98.75 37 VAL B C 1
ATOM 918 O O . VAL B 1 37 ? 6.453 -5.164 -0.08 1 98.75 37 VAL B O 1
ATOM 921 N N . SER B 1 38 ? 6.676 -5.488 -2.264 1 98.75 38 SER B N 1
ATOM 922 C CA . SER B 1 38 ? 7.027 -4.102 -2.553 1 98.75 38 SER B CA 1
ATOM 923 C C . SER B 1 38 ? 5.887 -3.154 -2.186 1 98.75 38 SER B C 1
ATOM 925 O O . SER B 1 38 ? 6.109 -2.129 -1.54 1 98.75 38 SER B O 1
ATOM 927 N N . VAL B 1 39 ? 4.699 -3.469 -2.527 1 98.81 39 VAL B N 1
ATOM 928 C CA . VAL B 1 39 ? 3.551 -2.604 -2.291 1 98.81 39 VAL B CA 1
ATOM 929 C C . VAL B 1 39 ? 3.232 -2.561 -0.798 1 98.81 39 VAL B C 1
ATOM 931 O O . VAL B 1 39 ? 2.85 -1.515 -0.269 1 98.81 39 VAL B O 1
ATOM 934 N N . LYS B 1 40 ? 3.432 -3.609 -0.101 1 98.88 40 LYS B N 1
ATOM 935 C CA . LYS B 1 40 ? 3.252 -3.629 1.348 1 98.88 40 LYS B CA 1
ATOM 936 C C . LYS B 1 40 ? 4.277 -2.736 2.041 1 98.88 40 LYS B C 1
ATOM 938 O O . LYS B 1 40 ? 3.951 -2.037 3.002 1 98.88 40 LYS B O 1
ATOM 943 N N . ALA B 1 41 ? 5.5 -2.734 1.592 1 98.81 41 ALA B N 1
ATOM 944 C CA . ALA B 1 41 ? 6.543 -1.865 2.131 1 98.81 41 ALA B CA 1
ATOM 945 C C . ALA B 1 41 ? 6.191 -0.395 1.921 1 98.81 41 ALA B C 1
ATOM 947 O O . ALA B 1 41 ? 6.363 0.426 2.826 1 98.81 41 ALA B O 1
ATOM 948 N N . GLN B 1 42 ? 5.699 -0.093 0.751 1 98.81 42 GLN B N 1
ATOM 949 C CA . GLN B 1 42 ? 5.25 1.263 0.454 1 98.81 42 GLN B CA 1
ATOM 950 C C . GLN B 1 42 ? 4.086 1.667 1.354 1 98.81 42 GLN B C 1
ATOM 952 O O . GLN B 1 42 ? 4.043 2.793 1.855 1 98.81 42 GLN B O 1
ATOM 957 N N . ASN B 1 43 ? 3.184 0.753 1.5 1 98.75 43 ASN B N 1
ATOM 958 C CA . ASN B 1 43 ? 2.031 0.974 2.367 1 98.75 43 ASN B CA 1
ATOM 959 C C . ASN B 1 43 ? 2.459 1.288 3.799 1 98.75 43 ASN B C 1
ATOM 961 O O . ASN B 1 43 ? 1.918 2.201 4.426 1 98.75 43 ASN B O 1
ATOM 965 N N . GLU B 1 44 ? 3.395 0.572 4.266 1 98.81 44 GLU B N 1
ATOM 966 C CA . GLU B 1 44 ? 3.928 0.797 5.609 1 98.81 44 GLU B CA 1
ATOM 967 C C . GLU B 1 44 ? 4.629 2.15 5.703 1 98.81 44 GLU B C 1
ATOM 969 O O . GLU B 1 44 ? 4.453 2.879 6.684 1 98.81 44 GLU B O 1
ATOM 974 N N . ALA B 1 45 ? 5.422 2.518 4.75 1 98.81 45 ALA B N 1
ATOM 975 C CA . ALA B 1 45 ? 6.102 3.811 4.699 1 98.81 45 ALA B CA 1
ATOM 976 C C . ALA B 1 45 ? 5.098 4.957 4.715 1 98.81 45 ALA B C 1
ATOM 978 O O . ALA B 1 45 ? 5.289 5.953 5.418 1 98.81 45 ALA B O 1
ATOM 979 N N . LYS B 1 46 ? 4.043 4.77 4.004 1 98.88 46 LYS B N 1
ATOM 980 C CA . LYS B 1 46 ? 3.021 5.816 3.947 1 98.88 46 LYS B CA 1
ATOM 981 C C . LYS B 1 46 ? 2.275 5.926 5.273 1 98.88 46 LYS B C 1
ATOM 983 O O . LYS B 1 46 ? 1.921 7.027 5.699 1 98.88 46 LYS B O 1
ATOM 988 N N . SER B 1 47 ? 2.037 4.797 5.879 1 98.88 47 SER B N 1
ATOM 989 C CA . SER B 1 47 ? 1.453 4.82 7.215 1 98.88 47 SER B CA 1
ATOM 990 C C . SER B 1 47 ? 2.32 5.617 8.188 1 98.88 47 SER B C 1
ATOM 992 O O . SER B 1 47 ? 1.808 6.426 8.961 1 98.88 47 SER B O 1
ATOM 994 N N . ASN B 1 48 ? 3.605 5.438 8.148 1 98.81 48 ASN B N 1
ATOM 995 C CA . ASN B 1 48 ? 4.539 6.172 8.992 1 98.81 48 ASN B CA 1
ATOM 996 C C . ASN B 1 48 ? 4.523 7.668 8.68 1 98.81 48 ASN B C 1
ATOM 998 O O . ASN B 1 48 ? 4.566 8.492 9.594 1 98.81 48 ASN B O 1
ATOM 1002 N N . GLN B 1 49 ? 4.473 7.953 7.453 1 98.81 49 GLN B N 1
ATOM 1003 C CA . GLN B 1 49 ? 4.395 9.352 7.035 1 98.81 49 GLN B CA 1
ATOM 1004 C C . GLN B 1 49 ? 3.119 10.008 7.551 1 98.81 49 GLN B C 1
ATOM 1006 O O . GLN B 1 49 ? 3.148 11.148 8.016 1 98.81 49 GLN B O 1
ATOM 1011 N N . ILE B 1 50 ? 1.984 9.406 7.473 1 98.88 50 ILE B N 1
ATOM 1012 C CA . ILE B 1 50 ? 0.698 9.898 7.949 1 98.88 50 ILE B CA 1
ATOM 1013 C C . ILE B 1 50 ? 0.776 10.188 9.445 1 98.88 50 ILE B C 1
ATOM 1015 O O . ILE B 1 50 ? 0.343 11.242 9.906 1 98.88 50 ILE B O 1
ATOM 1019 N N . GLU B 1 51 ? 1.334 9.227 10.125 1 98.81 51 GLU B N 1
ATOM 1020 C CA . GLU B 1 51 ? 1.486 9.406 11.562 1 98.81 51 GLU B CA 1
ATOM 1021 C C . GLU B 1 51 ? 2.318 10.648 11.883 1 98.81 51 GLU B C 1
ATOM 1023 O O . GLU B 1 51 ? 1.978 11.414 12.789 1 98.81 51 GLU B O 1
ATOM 1028 N N . ARG B 1 52 ? 3.389 10.883 11.172 1 98.81 52 ARG B N 1
ATOM 1029 C CA . ARG B 1 52 ? 4.25 12.047 11.352 1 98.81 52 ARG B CA 1
ATOM 1030 C C . ARG B 1 52 ? 3.502 13.336 11.047 1 98.81 52 ARG B C 1
ATOM 1032 O O . ARG B 1 52 ? 3.59 14.305 11.805 1 98.81 52 ARG B O 1
ATOM 1039 N N . LEU B 1 53 ? 2.799 13.344 9.992 1 98.56 53 LEU B N 1
ATOM 1040 C CA . LEU B 1 53 ? 2.045 14.523 9.578 1 98.56 53 LEU B CA 1
ATOM 1041 C C . LEU B 1 53 ? 0.957 14.852 10.602 1 98.56 53 LEU B C 1
ATOM 1043 O O . LEU B 1 53 ? 0.729 16.016 10.914 1 98.56 53 LEU B O 1
ATOM 1047 N N . GLU B 1 54 ? 0.324 13.859 11.117 1 98.69 54 GLU B N 1
ATOM 1048 C CA . GLU B 1 54 ? -0.706 14.055 12.141 1 98.69 54 GLU B CA 1
ATOM 1049 C C . GLU B 1 54 ? -0.11 14.609 13.43 1 98.69 54 GLU B C 1
ATOM 1051 O O . GLU B 1 54 ? -0.705 15.484 14.062 1 98.69 54 GLU B O 1
ATOM 1056 N N . ALA B 1 55 ? 1.034 14.109 13.773 1 98.44 55 ALA B N 1
ATOM 1057 C CA . ALA B 1 55 ? 1.728 14.617 14.961 1 98.44 55 ALA B CA 1
ATOM 1058 C C . ALA B 1 55 ? 2.127 16.078 14.773 1 98.44 55 ALA B C 1
ATOM 1060 O O . ALA B 1 55 ? 1.959 16.891 15.68 1 98.44 55 ALA B O 1
ATOM 1061 N N . ASP B 1 56 ? 2.621 16.375 13.602 1 97.12 56 ASP B N 1
ATOM 1062 C CA . ASP B 1 56 ? 2.994 17.75 13.281 1 97.12 56 ASP B CA 1
ATOM 1063 C C . ASP B 1 56 ? 1.785 18.688 13.352 1 97.12 56 ASP B C 1
ATOM 1065 O O . ASP B 1 56 ? 1.872 19.781 13.906 1 97.12 56 ASP B O 1
ATOM 1069 N N . LEU B 1 57 ? 0.724 18.25 12.867 1 96.31 57 LEU B N 1
ATOM 1070 C CA . LEU B 1 57 ? -0.508 19.031 12.875 1 96.31 57 LEU B CA 1
ATOM 1071 C C . LEU B 1 57 ? -1.007 19.25 14.305 1 96.31 57 LEU B C 1
ATOM 1073 O O . LEU B 1 57 ? -1.413 20.359 14.664 1 96.31 57 LEU B O 1
ATOM 1077 N N . LYS B 1 58 ? -0.923 18.219 15.047 1 97.19 58 LYS B N 1
ATOM 1078 C CA . LYS B 1 58 ? -1.332 18.297 16.438 1 97.19 58 LYS B CA 1
ATOM 1079 C C . LYS B 1 58 ? -0.453 19.281 17.219 1 97.19 58 LYS B C 1
ATOM 1081 O O . LYS B 1 58 ? -0.958 20.109 17.969 1 97.19 58 LYS B O 1
ATOM 1086 N N . ASP B 1 59 ? 0.83 1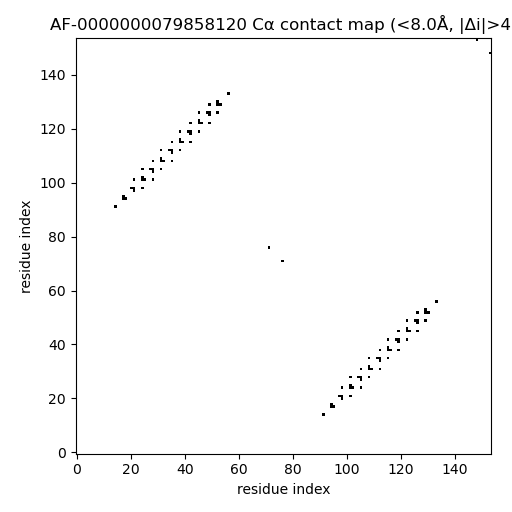9.234 17.031 1 95.31 59 ASP B N 1
ATOM 1087 C CA . ASP B 1 59 ? 1.781 20.109 17.703 1 95.31 59 ASP B CA 1
ATOM 1088 C C . ASP B 1 59 ? 1.538 21.578 17.312 1 95.31 59 ASP B C 1
ATOM 1090 O O . ASP B 1 59 ? 1.567 22.453 18.172 1 95.31 59 ASP B O 1
ATOM 1094 N N . LYS B 1 60 ? 1.242 21.766 16.047 1 92.19 60 LYS B N 1
ATOM 1095 C CA . LYS B 1 60 ? 0.946 23.109 15.578 1 92.19 60 LYS B CA 1
ATOM 1096 C C . LYS B 1 60 ? -0.334 23.641 16.203 1 92.19 60 LYS B C 1
ATOM 1098 O O . LYS B 1 60 ? -0.415 24.828 16.547 1 92.19 60 LYS B O 1
ATOM 1103 N N . ASN B 1 61 ? -1.288 22.812 16.391 1 94.5 61 ASN B N 1
ATOM 1104 C CA . ASN B 1 61 ? -2.541 23.203 17.016 1 94.5 61 ASN B CA 1
ATOM 1105 C C . ASN B 1 61 ? -2.344 23.547 18.484 1 94.5 61 ASN B C 1
ATOM 1107 O O . ASN B 1 61 ? -2.906 24.531 18.984 1 94.5 61 ASN B O 1
ATOM 1111 N N . ILE B 1 62 ? -1.514 22.781 19.156 1 96.31 62 ILE B N 1
ATOM 1112 C CA . ILE B 1 62 ? -1.217 23.031 20.562 1 96.31 62 ILE B CA 1
ATOM 1113 C C . ILE B 1 62 ? -0.491 24.359 20.719 1 96.31 62 ILE B C 1
ATOM 1115 O O . ILE B 1 62 ? -0.841 25.172 21.578 1 96.31 62 ILE B O 1
ATOM 1119 N N . GLU B 1 63 ? 0.441 24.656 19.844 1 92.31 63 GLU B N 1
ATOM 1120 C CA . GLU B 1 63 ? 1.187 25.906 19.859 1 92.31 63 GLU B CA 1
ATOM 1121 C C . GLU B 1 63 ? 0.267 27.094 19.609 1 92.31 63 GLU B C 1
ATOM 1123 O O . GLU B 1 63 ? 0.352 28.109 20.297 1 92.31 63 GLU B O 1
ATOM 1128 N N . SER B 1 64 ? -0.614 26.906 18.656 1 91.31 64 SER B N 1
ATOM 1129 C CA . SER B 1 64 ? -1.564 27.969 18.328 1 91.31 64 SER B CA 1
ATOM 1130 C C . SER B 1 64 ? -2.502 28.25 19.5 1 91.31 64 SER B C 1
ATOM 1132 O O . SER B 1 64 ? -2.77 29.406 19.828 1 91.31 64 SER B O 1
ATOM 1134 N N . ASP B 1 65 ? -2.891 27.219 20.125 1 94.75 65 ASP B N 1
ATOM 1135 C CA . ASP B 1 65 ? -3.783 27.344 21.266 1 94.75 65 ASP B CA 1
ATOM 1136 C C . ASP B 1 65 ? -3.094 28.078 22.422 1 94.75 65 ASP B C 1
ATOM 1138 O O . ASP B 1 65 ? -3.707 28.906 23.094 1 94.75 65 ASP B O 1
ATOM 1142 N N . ASP B 1 66 ? -1.818 27.828 22.641 1 95.19 66 ASP B N 1
ATOM 1143 C CA . ASP B 1 66 ? -1.039 28.484 23.688 1 95.19 66 ASP B CA 1
ATOM 1144 C C . ASP B 1 66 ? -0.885 29.969 23.422 1 95.19 66 ASP B C 1
ATOM 1146 O O . ASP B 1 66 ? -1.01 30.797 24.328 1 95.19 66 ASP B O 1
ATOM 1150 N N . VAL B 1 67 ? -0.7 30.297 22.188 1 90.69 67 VAL B N 1
ATOM 1151 C CA . VAL B 1 67 ? -0.562 31.703 21.781 1 90.69 67 VAL B CA 1
ATOM 1152 C C . VAL B 1 67 ? -1.89 32.438 21.984 1 90.69 67 VAL B C 1
ATOM 1154 O O . VAL B 1 67 ? -1.922 33.531 22.5 1 90.69 67 VAL B O 1
ATOM 1157 N N . ILE B 1 68 ? -2.957 31.734 21.641 1 92.94 68 ILE B N 1
ATOM 1158 C CA . ILE B 1 68 ? -4.289 32.312 21.766 1 92.94 68 ILE B CA 1
ATOM 1159 C C . ILE B 1 68 ? -4.586 32.594 23.25 1 92.94 68 ILE B C 1
ATOM 1161 O O . ILE B 1 68 ? -5.051 33.688 23.594 1 92.94 68 ILE B O 1
ATOM 1165 N N . LYS B 1 69 ? -4.172 31.734 24.125 1 95.38 69 LYS B N 1
ATOM 1166 C CA . LYS B 1 69 ? -4.398 31.875 25.562 1 95.38 69 LYS B CA 1
ATOM 1167 C C . LYS B 1 69 ? -3.607 33.062 26.125 1 95.38 69 LYS B C 1
ATOM 1169 O O . LYS B 1 69 ? -4.113 33.812 26.969 1 95.38 69 LYS B O 1
ATOM 1174 N N . LYS B 1 70 ? -2.451 33.219 25.656 1 92.44 70 LYS B N 1
ATOM 1175 C CA . LYS B 1 70 ? -1.601 34.344 26.094 1 92.44 70 LYS B CA 1
ATOM 1176 C C . LYS B 1 70 ? -2.186 35.688 25.688 1 92.44 70 LYS B C 1
ATOM 1178 O O . LYS B 1 70 ? -2.232 36.625 26.484 1 92.44 70 LYS B O 1
ATOM 1183 N N . ILE B 1 71 ? -2.713 35.719 24.516 1 89.88 71 ILE B N 1
ATOM 1184 C CA . ILE B 1 71 ? -3.311 36.938 24 1 89.88 71 ILE B CA 1
ATOM 1185 C C . ILE B 1 71 ? -4.598 37.25 24.75 1 89.88 71 ILE B C 1
ATOM 1187 O O . ILE B 1 71 ? -4.84 38.406 25.141 1 89.88 71 ILE B O 1
ATOM 1191 N N . GLU B 1 72 ? -5.32 36.25 25.031 1 94.69 72 GLU B N 1
ATOM 1192 C CA . GLU B 1 72 ? -6.574 36.406 25.75 1 94.69 72 GLU B CA 1
ATOM 1193 C C . GLU B 1 72 ? -6.324 36.906 27.188 1 94.69 72 GLU B C 1
ATOM 1195 O O . GLU B 1 72 ? -7.066 37.719 27.703 1 94.69 72 GLU B O 1
ATOM 1200 N N . ALA B 1 73 ? -5.305 36.344 27.781 1 92.75 73 ALA B N 1
ATOM 1201 C CA . ALA B 1 73 ? -4.93 36.75 29.125 1 92.75 73 ALA B CA 1
ATOM 1202 C C . ALA B 1 73 ? -4.582 38.219 29.203 1 92.75 73 ALA B C 1
ATOM 1204 O O . ALA B 1 73 ? -4.918 38.906 30.172 1 92.75 73 ALA B O 1
ATOM 1205 N N . VAL B 1 74 ? -4.004 38.781 28.172 1 89.44 74 VAL B N 1
ATOM 1206 C CA . VAL B 1 74 ? -3.604 40.188 28.109 1 89.44 74 VAL B CA 1
ATOM 1207 C C . VAL B 1 74 ? -4.82 41.062 27.797 1 89.44 74 VAL B C 1
ATOM 1209 O O . VAL B 1 74 ? -4.957 42.156 28.328 1 89.44 74 VAL B O 1
ATOM 1212 N N . LEU B 1 75 ? -5.699 40.406 27.016 1 90.62 75 LEU B N 1
ATOM 1213 C CA . LEU B 1 75 ? -6.879 41.125 26.578 1 90.62 75 LEU B CA 1
ATOM 1214 C C . LEU B 1 75 ? -7.965 41.094 27.656 1 90.62 75 LEU B C 1
ATOM 1216 O O . LEU B 1 75 ? -8.898 41.906 27.625 1 90.62 75 LEU B O 1
ATOM 1220 N N . GLY B 1 76 ? -7.727 40.438 28.703 1 87.56 76 GLY B N 1
ATOM 1221 C CA . GLY B 1 76 ? -8.703 40.344 29.781 1 87.56 76 GLY B CA 1
ATOM 1222 C C . GLY B 1 76 ? -9.938 39.562 29.391 1 87.56 76 GLY B C 1
ATOM 1223 O O . GLY B 1 76 ? -11.039 39.875 29.844 1 87.56 76 GLY B O 1
ATOM 1224 N N . LYS B 1 77 ? -9.766 38.625 28.516 1 72.12 77 LYS B N 1
ATOM 1225 C CA . LYS B 1 77 ? -10.852 37.75 28.141 1 72.12 77 LYS B CA 1
ATOM 1226 C C . LYS B 1 77 ? -10.547 36.281 28.531 1 72.12 77 LYS B C 1
ATOM 1228 O O . LYS B 1 77 ? -9.383 35.906 28.609 1 72.12 77 LYS B O 1
#

Organism: NCBI:txid32024

pLDDT: mean 94.04, std 7.6, range [60.94, 98.88]

Solvent-accessible surface area (backbone atoms only — not comparable to full-atom values): 8100 Å² total; per-residue (Å²): 110,68,68,56,48,54,51,50,51,49,49,51,51,53,50,52,51,50,52,50,52,36,50,51,39,52,52,49,39,52,52,47,52,53,49,38,54,52,50,49,51,50,37,49,53,47,53,53,49,42,53,50,51,51,50,51,49,50,51,52,51,54,52,51,50,54,53,51,51,55,52,29,57,74,68,72,97,111,70,69,56,48,52,51,50,51,50,50,52,50,53,50,52,50,50,50,52,54,36,51,52,39,53,51,48,39,52,52,47,52,54,49,39,52,52,49,50,52,52,37,52,53,47,51,54,51,43,53,51,52,52,49,51,47,50,53,50,50,52,52,51,51,52,52,50,51,54,51,27,59,75,68,73,97

Secondary structure (DSSP, 8-state):
-HHHHHHHHHHHHHHHHHHHHHHHHHHHHHHHHHHHHHHHHHHHHHHHHHHHHHHHHHHHHHHHHHHHHHHHHHHT-/-HHHHHHHHHHHHHHHHHHHHHHHHHHHHHHHHHHHHHHHHHHHHHHHHHHHHHHHHHHHHHHHHHHHHHHHHHHT-

Radius of gyration: 33.18 Å; Cα contacts (8 Å, |Δi|>4): 55; chains: 2; bounding box: 19×106×65 Å